Protein 6GQN (pdb70)

Secondary structure (DSSP, 8-state):
------HHHHHH----EEEEEE-HHHHHHHHHHHHHHHHHHHHHHHHHHHHHHHHHHHHT--/------HHHHHH----EEET-E-HHHHHHHHHHHHHHHHHHHHHHHHHHHHHHHHHHHHT--/----TT-TTGGGT-/--S--GGGGS---

B-factor: mean 22.49, std 11.67, range [7.81, 88.43]

Sequence (151 aa):
GAIIFSAKDIFEQEFGREVRGYNKVEVDEFLDDVIKDYETYAALVKSLRQEIADLKEELTRKGAIIFSAKDIFEQEFGREVRGYNKVEVDEFLDDVIKDYETYAALVKSLRQEIADLKEELTRKTILRRSRSDRKKLAILRRSRSDRKKLA

Radius of gyration: 19.12 Å; Cα contacts (8 Å, |Δi|>4): 173; chains: 4; bounding box: 65×24×52 Å

Organism: Streptococcus pneumoniae (strain ATCC BAA-255 / R6) (NCBI:txid171101)

InterPro domains:
  IPR007793 DivIVA [PF05103] (7-62)
  IPR007793 DivIVA [PTHR35794] (6-65)
  IPR011229 Cell cycle protein GpsB [MF_02011] (1-101)
  IPR011229 Cell cycle protein GpsB [PIRSF029938] (1-105)
  IPR019933 DivIVA domain [TIGR03544] (7-39)

Solvent-accessible surface area: 9905 Å² total; per-residue (Å²): 127,76,48,79,33,52,10,94,44,0,37,83,54,117,16,36,158,59,100,59,0,1,33,40,115,75,0,26,58,13,1,24,40,0,1,111,1,5,63,37,15,41,62,65,14,58,69,31,134,100,57,10,53,80,21,92,73,101,66,104,171,249,126,72,46,77,32,54,13,119,55,0,10,68,58,130,12,34,132,50,117,138,0,24,32,62,90,72,0,7,95,13,1,16,41,0,1,102,0,3,76,34,18,47,56,58,14,83,66,28,124,92,62,8,61,89,17,90,120,118,53,111,69,253,71,126,33,107,2,38,89,109,60,21,172,160,141,34,205,179,78,94,27,14,51,96,93,152,192,193,129

Structure (mmCIF, N/CA/C/O backbone):
data_6GQN
#
_entry.id   6GQN
#
_cell.length_a   83.084
_cell.length_b   26.373
_cell.length_c   65.899
_cell.angle_alpha   90.00
_cell.angle_beta   106.43
_cell.angle_gamma   90.00
#
_symmetry.space_group_name_H-M   'C 1 2 1'
#
loop_
_entity.id
_entity.type
_entity.pdbx_description
1 polymer 'Cell cycle protein GpsB'
2 polymer SpPBP2a
3 non-polymer 'SULFATE ION'
4 non-polymer 'NICKEL (II) ION'
5 water water
#
loop_
_atom_site.group_PDB
_atom_site.id
_atom_site.type_symbol
_atom_site.label_atom_id
_atom_site.label_alt_id
_atom_site.label_comp_id
_atom_site.label_asym_id
_atom_site.label_entity_id
_atom_site.label_seq_id
_atom_site.pdbx_PDB_ins_code
_atom_site.Cartn_x
_atom_site.Cartn_y
_atom_site.Cartn_z
_atom_site.occupancy
_atom_site.B_iso_or_equiv
_atom_site.auth_seq_id
_atom_site.auth_comp_id
_atom_site.auth_asym_id
_atom_site.auth_atom_id
_atom_site.pdbx_PDB_model_num
ATOM 1 N N . GLY A 1 1 ? -2.996 5.566 25.042 1.00 21.45 -1 GLY A N 1
ATOM 2 C CA . GLY A 1 1 ? -1.719 4.992 24.661 1.00 18.22 -1 GLY A CA 1
ATOM 3 C C . GLY A 1 1 ? -1.757 4.571 23.187 1.00 20.15 -1 GLY A C 1
ATOM 4 O O . GLY A 1 1 ? -2.567 5.088 22.353 1.00 20.02 -1 GLY A O 1
ATOM 5 N N . ALA A 1 2 ? -0.899 3.622 22.831 1.00 20.37 0 ALA A N 1
ATOM 6 C CA . ALA A 1 2 ? -0.702 3.351 21.415 1.00 18.01 0 ALA A CA 1
ATOM 7 C C . ALA A 1 2 ?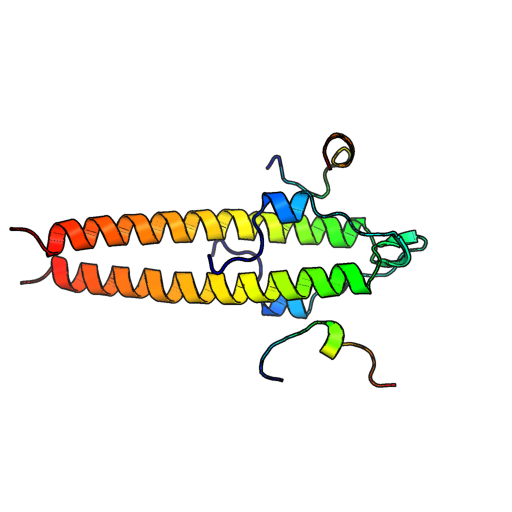 -1.721 2.385 20.861 1.00 16.41 0 ALA A C 1
ATOM 8 O O . ALA A 1 2 ? -1.759 2.198 19.644 1.00 19.65 0 ALA A O 1
ATOM 10 N N . ILE A 1 3 ? -2.505 1.749 21.727 1.00 14.89 4 ILE A N 1
ATOM 11 C CA . ILE A 1 3 ? -3.486 0.749 21.333 1.00 13.57 4 ILE A CA 1
ATOM 12 C C . ILE A 1 3 ? -4.801 1.475 21.068 1.00 14.46 4 ILE A C 1
ATOM 13 O O . ILE A 1 3 ? -5.215 2.375 21.820 1.00 16.41 4 ILE A O 1
ATOM 18 N N . ILE A 1 4 ? -5.444 1.117 19.984 1.00 13.65 5 ILE A N 1
ATOM 19 C CA . ILE A 1 4 ? -6.668 1.809 19.577 1.00 14.93 5 ILE A CA 1
ATOM 20 C C . ILE A 1 4 ? -7.887 1.256 20.292 1.00 16.55 5 ILE A C 1
ATOM 21 O O . ILE A 1 4 ? -8.726 2.010 20.808 1.00 18.06 5 ILE A O 1
ATOM 26 N N . PHE A 1 5 ? -8.030 -0.056 20.295 1.00 13.62 6 PHE A N 1
ATOM 27 C CA . PHE A 1 5 ? -9.194 -0.736 20.819 1.00 14.52 6 PHE A CA 1
ATOM 28 C C . PHE A 1 5 ? -8.840 -1.559 22.046 1.00 11.65 6 PHE A C 1
ATOM 29 O O . PHE A 1 5 ? -7.715 -1.999 22.218 1.00 16.72 6 PHE A O 1
ATOM 37 N N . SER A 1 6 ? -9.856 -1.862 22.832 1.00 14.58 7 SER A N 1
ATOM 38 C CA . SER A 1 6 ? -9.800 -2.912 23.828 1.00 1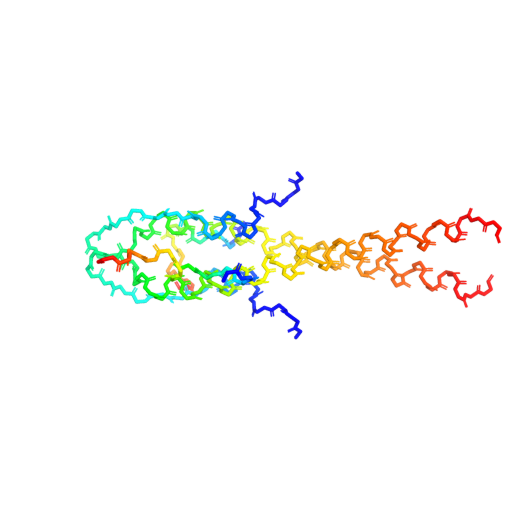4.62 7 SER A CA 1
ATOM 39 C C . SER A 1 6 ? -10.617 -4.073 23.300 1.00 16.13 7 SER A C 1
ATOM 40 O O . SER A 1 6 ? -11.397 -3.910 22.355 1.00 19.08 7 SER A O 1
ATOM 43 N N . ALA A 1 7 ? -10.481 -5.231 23.940 1.00 16.22 8 ALA A N 1
ATOM 44 C CA . ALA A 1 7 ? -11.357 -6.345 23.598 1.00 16.72 8 ALA A CA 1
ATOM 45 C C . ALA A 1 7 ? -12.809 -5.911 23.645 1.00 16.15 8 ALA A C 1
ATOM 46 O O . ALA A 1 7 ? -13.633 -6.367 22.845 1.00 16.92 8 ALA A O 1
ATOM 48 N N . LYS A 1 8 ? -13.135 -5.050 24.610 1.00 18.22 9 LYS A N 1
ATOM 49 C CA . LYS A 1 8 ? -14.475 -4.579 24.786 1.00 14.42 9 LYS A CA 1
ATOM 50 C C . LYS A 1 8 ? -14.965 -3.933 23.518 1.00 17.60 9 LYS A C 1
ATOM 51 O O . LYS A 1 8 ? -16.120 -4.092 23.157 1.00 16.97 9 LYS A O 1
ATOM 57 N N . ASP A 1 9 ? -14.089 -3.185 22.853 1.00 15.07 10 ASP A N 1
ATOM 58 C CA . ASP A 1 9 ? -14.490 -2.454 21.668 1.00 17.94 10 ASP A CA 1
ATOM 59 C C . ASP A 1 9 ? -14.787 -3.415 20.544 1.00 18.57 10 ASP A C 1
ATOM 60 O O . ASP A 1 9 ? -15.658 -3.128 19.701 1.00 16.90 10 ASP A O 1
ATOM 65 N N . ILE A 1 10 ? -14.039 -4.533 20.501 1.00 15.36 11 ILE A N 1
ATOM 66 C CA . ILE A 1 10 ? -14.249 -5.521 19.451 1.00 14.29 11 ILE A CA 1
ATOM 67 C C . ILE A 1 10 ? -15.591 -6.161 19.655 1.00 17.20 11 ILE A C 1
ATOM 68 O O . ILE A 1 10 ? -16.351 -6.367 18.706 1.00 19.35 11 ILE A O 1
ATOM 73 N N . PHE A 1 11 ? -15.905 -6.459 20.913 1.00 18.28 12 PHE A N 1
ATOM 74 C CA . PHE A 1 11 ? -17.174 -7.061 21.266 1.00 17.51 12 PHE A CA 1
ATOM 75 C C . PHE A 1 11 ? -18.348 -6.149 20.930 1.00 19.83 12 PHE A C 1
ATOM 76 O O . PHE A 1 11 ? -19.393 -6.617 20.470 1.00 23.24 12 PHE A O 1
ATOM 84 N N . GLU A 1 12 ? -18.217 -4.855 21.208 1.00 17.11 13 GLU A N 1
ATOM 85 C CA . GLU A 1 12 ? -19.331 -3.934 21.067 1.00 20.09 13 GLU A CA 1
ATOM 86 C C . GLU A 1 12 ? -19.525 -3.446 19.640 1.00 19.69 13 GLU A C 1
ATOM 87 O O . GLU A 1 12 ? -20.588 -2.874 19.326 1.00 22.82 13 GLU A O 1
ATOM 93 N N . GLN A 1 13 ? -18.524 -3.625 18.799 1.00 19.58 14 GLN A N 1
ATOM 94 C CA . GLN A 1 13 ? -18.544 -3.007 17.482 1.00 17.51 14 GLN A CA 1
ATOM 95 C C . GLN A 1 13 ? -19.744 -3.468 16.662 1.00 18.77 14 GLN A C 1
ATOM 96 O O . GLN A 1 13 ? -20.020 -4.666 16.531 1.00 20.57 14 GLN A O 1
ATOM 102 N N . GLU A 1 14 ? -20.439 -2.513 16.085 1.00 17.67 15 GLU A N 1
ATOM 103 C CA . GLU A 1 14 ? -21.569 -2.848 15.239 1.00 20.24 15 GLU A CA 1
ATOM 104 C C . GLU A 1 14 ? -21.286 -2.352 13.838 1.00 21.98 15 GLU A C 1
ATOM 105 O O . GLU A 1 14 ? -20.511 -1.418 13.640 1.00 24.52 15 GLU A O 1
ATOM 111 N N . PHE A 1 15 ? -21.885 -3.033 12.865 1.00 22.07 16 PHE A N 1
ATOM 112 C CA . PHE A 1 15 ? -21.732 -2.694 11.464 1.00 19.53 16 PHE A CA 1
ATOM 113 C C . PHE A 1 15 ? -23.122 -2.594 10.889 1.00 19.13 16 PHE A C 1
ATOM 114 O O . PHE A 1 15 ? -23.989 -3.402 11.225 1.00 20.22 16 PHE A O 1
ATOM 122 N N . GLY A 1 16 ? -23.351 -1.590 10.074 1.00 20.46 17 GLY A N 1
ATOM 123 C CA . GLY A 1 16 ? -24.577 -1.571 9.337 1.00 22.95 17 GLY A CA 1
ATOM 124 C C . GLY A 1 16 ? -24.588 -2.680 8.312 1.00 22.34 17 GLY A C 1
ATOM 125 O O . GLY A 1 16 ? -23.568 -3.250 7.963 1.00 20.25 17 GLY A O 1
ATOM 126 N N . ARG A 1 17 ? -25.763 -2.981 7.799 1.00 24.67 18 ARG A N 1
ATOM 127 C CA . ARG A 1 17 ? -25.871 -3.986 6.756 1.00 24.75 18 ARG A CA 1
ATOM 128 C C . ARG A 1 17 ? -26.020 -3.264 5.427 1.00 31.70 18 ARG A C 1
ATOM 129 O O . ARG A 1 17 ? -26.561 -2.164 5.386 1.00 29.15 18 ARG A O 1
ATOM 137 N N . GLU A 1 18 ? -25.527 -3.882 4.356 1.00 26.63 19 GLU A N 1
ATOM 138 C CA . GLU A 1 18 ? -25.644 -3.360 3.002 1.00 36.12 19 GLU A CA 1
ATOM 139 C C . GLU A 1 18 ? -26.188 -4.488 2.135 1.00 35.70 19 GLU A C 1
ATOM 140 O O . GLU A 1 18 ? -26.413 -5.599 2.603 1.00 35.31 19 GLU A O 1
ATOM 146 N N . VAL A 1 19 ? -26.431 -4.217 0.860 1.00 37.07 20 VAL A N 1
ATOM 147 C CA . VAL A 1 19 ? -27.252 -5.148 0.112 1.00 39.49 20 VAL A CA 1
ATOM 148 C C . VAL A 1 19 ? -26.526 -6.477 -0.109 1.00 40.82 20 VAL A C 1
ATOM 149 O O . VAL A 1 19 ? -27.153 -7.546 -0.038 1.00 44.49 20 VAL A O 1
ATOM 153 N N . ARG A 1 20 ? -25.211 -6.445 -0.364 1.00 32.70 21 ARG A N 1
ATOM 154 C CA . ARG A 1 20 ? -24.376 -7.614 -0.693 1.00 31.62 21 ARG A CA 1
ATOM 155 C C . ARG A 1 20 ? -23.106 -7.638 0.190 1.00 36.93 21 ARG A C 1
ATOM 156 O O . ARG A 1 20 ? -21.973 -7.762 -0.278 1.00 39.15 21 ARG A O 1
ATOM 158 N N . GLY A 1 21 ? -23.292 -7.590 1.489 1.00 25.57 22 GLY A N 1
ATOM 159 C CA . GLY A 1 21 ? -22.163 -7.392 2.401 1.00 22.65 22 GLY A CA 1
ATOM 160 C C . GLY A 1 21 ? -21.415 -8.670 2.762 1.00 21.01 22 GLY A C 1
ATOM 161 O O . GLY A 1 21 ? -21.653 -9.771 2.254 1.00 22.09 22 GLY A O 1
ATOM 162 N N . TYR A 1 22 ? -20.489 -8.493 3.695 1.00 18.73 23 TYR A N 1
ATOM 163 C CA . TYR A 1 22 ? -19.823 -9.622 4.315 1.00 17.41 23 TYR A CA 1
ATOM 164 C C . TYR A 1 22 ? -20.793 -10.515 5.048 1.00 20.25 23 TYR A C 1
ATOM 165 O O . TYR A 1 22 ? -21.668 -10.039 5.772 1.00 18.50 23 TYR A O 1
ATOM 174 N N . ASN A 1 23 ? -20.573 -11.821 4.933 1.00 22.42 24 ASN A N 1
ATOM 175 C CA . ASN A 1 23 ? -21.285 -12.791 5.757 1.00 22.49 24 ASN A CA 1
ATOM 176 C C . ASN A 1 23 ? -21.124 -12.446 7.232 1.00 21.37 24 ASN A C 1
ATOM 177 O O . ASN A 1 23 ? -19.999 -12.420 7.744 1.00 20.61 24 ASN A O 1
ATOM 182 N N . LYS A 1 24 ? -22.242 -12.267 7.933 1.00 17.42 25 LYS A N 1
ATOM 183 C CA . LYS A 1 24 ? -22.172 -11.719 9.285 1.00 18.09 25 LYS A CA 1
ATOM 184 C C . LYS A 1 24 ? -21.655 -12.750 10.274 1.00 20.35 25 LYS A C 1
ATOM 185 O O . LYS A 1 24 ? -20.895 -12.413 11.187 1.00 20.05 25 LYS A O 1
ATOM 191 N N . VAL A 1 25 ? -22.085 -14.008 10.127 1.00 18.15 26 VAL A N 1
ATOM 192 C CA . VAL A 1 25 ? -21.644 -15.062 11.032 1.00 18.53 26 VAL A CA 1
ATOM 193 C C . VAL A 1 25 ? -20.151 -15.277 10.901 1.00 20.01 26 VAL A C 1
ATOM 194 O O . VAL A 1 25 ? -19.453 -15.521 11.891 1.00 20.15 26 VAL A O 1
ATOM 198 N N . GLU A 1 26 ? -19.633 -15.165 9.681 1.00 19.36 27 GLU A N 1
ATOM 199 C CA . GLU A 1 26 ? -18.200 -15.325 9.464 1.00 17.45 27 GLU A CA 1
ATOM 200 C C . GLU A 1 26 ? -17.430 -14.154 10.036 1.00 15.32 27 GLU A C 1
ATOM 201 O O . GLU A 1 26 ? -16.400 -14.354 10.666 1.00 14.02 27 GLU A O 1
ATOM 207 N N . VAL A 1 27 ? -17.906 -12.929 9.812 1.00 13.92 28 VAL A N 1
ATOM 208 C CA . VAL A 1 27 ? -17.245 -11.775 10.418 1.00 12.36 28 VAL A CA 1
ATOM 209 C C . VAL A 1 27 ? -17.242 -11.919 11.938 1.00 14.09 28 VAL A C 1
ATOM 210 O O . VAL A 1 27 ? -16.244 -11.640 12.610 1.00 13.07 28 VAL A O 1
ATOM 214 N N . ASP A 1 28 ? -18.382 -12.262 12.501 1.00 12.69 29 ASP A N 1
ATOM 215 C CA . ASP A 1 28 ? -18.511 -12.308 13.950 1.00 14.19 29 ASP A CA 1
ATOM 216 C C . ASP A 1 28 ? -17.695 -13.440 14.583 1.00 16.46 29 ASP A C 1
ATOM 217 O O . ASP A 1 28 ? -17.181 -13.280 15.704 1.00 16.68 29 ASP A O 1
ATOM 222 N N . GLU A 1 29 ? -17.609 -14.613 13.915 1.00 16.12 30 GLU A N 1
ATOM 223 C CA . GLU A 1 29 ? -16.758 -15.687 14.407 1.00 17.29 30 GLU A CA 1
ATOM 224 C C . GLU A 1 29 ? -15.298 -15.278 14.346 1.00 17.14 30 GLU A C 1
ATOM 225 O O . GLU A 1 29 ? -14.521 -15.601 15.244 1.00 14.83 30 GLU A O 1
ATOM 227 N N . PHE A 1 30 ? -14.918 -14.576 13.277 1.00 14.72 31 PHE A N 1
ATOM 228 C CA . PHE A 1 30 ? -13.575 -14.052 13.136 1.00 15.79 31 PHE A CA 1
ATOM 229 C C . PHE A 1 30 ? -13.280 -13.079 14.256 1.00 15.01 31 PHE A C 1
ATOM 230 O O . PHE A 1 30 ? -12.242 -13.183 14.931 1.00 12.63 31 PHE A O 1
ATOM 238 N N . LEU A 1 31 ? -14.192 -12.107 14.468 1.00 9.52 32 LEU A N 1
ATOM 239 C CA . LEU A 1 31 ? -13.972 -11.113 15.525 1.00 8.92 32 LEU A CA 1
ATOM 240 C C . LEU A 1 31 ? -13.916 -11.765 16.904 1.00 14.08 32 LEU A C 1
ATOM 241 O O . LEU A 1 31 ? -13.347 -11.195 17.836 1.00 14.28 32 LEU A O 1
ATOM 246 N N . ASP A 1 32 ? -14.563 -12.902 17.085 1.00 17.36 33 ASP A N 1
ATOM 247 C CA . ASP A 1 32 ? -14.492 -13.537 18.387 1.00 17.19 33 ASP A CA 1
ATOM 248 C C . ASP A 1 32 ? -13.089 -13.996 18.656 1.00 14.65 33 ASP A C 1
ATOM 249 O O . ASP A 1 32 ? -12.662 -14.004 19.797 1.00 14.97 33 ASP A O 1
ATOM 254 N N . ASP A 1 33 ? -12.362 -14.371 17.600 1.00 15.06 34 ASP A N 1
ATOM 255 C CA . ASP A 1 33 ? -10.974 -14.751 17.763 1.00 13.32 34 ASP A CA 1
ATOM 256 C C . ASP A 1 33 ? -10.120 -13.529 17.981 1.00 14.25 34 ASP A C 1
ATOM 257 O O . ASP A 1 33 ? -9.143 -13.562 18.726 1.00 13.98 34 ASP A O 1
ATOM 262 N N . VAL A 1 34 ? -10.487 -12.433 17.320 1.00 10.59 35 VAL A N 1
ATOM 263 C CA . VAL A 1 34 ? -9.792 -11.176 17.549 1.00 11.37 35 VAL A CA 1
ATOM 264 C C . VAL A 1 34 ? -9.970 -10.756 19.001 1.00 12.49 35 VAL A C 1
ATOM 265 O O . VAL A 1 34 ? -9.016 -10.367 19.677 1.00 14.53 35 VAL A O 1
ATOM 269 N N . ILE A 1 35 ? -11.173 -10.884 19.517 1.00 9.32 36 ILE A N 1
ATOM 270 C CA . ILE A 1 35 ? -11.380 -10.582 20.929 1.00 10.29 36 ILE A CA 1
ATOM 271 C C . ILE A 1 35 ? -10.401 -11.372 21.773 1.00 12.03 36 ILE A C 1
ATOM 272 O O . ILE A 1 35 ? -9.800 -10.854 22.729 1.00 12.47 36 ILE A O 1
ATOM 277 N N . LYS A 1 36 ? -10.265 -12.645 21.473 1.00 14.25 37 LYS A N 1
ATOM 278 C CA . LYS A 1 36 ? -9.386 -13.462 22.311 1.00 14.07 37 LYS A CA 1
ATOM 279 C C . LYS A 1 36 ? -7.957 -12.959 22.231 1.00 12.90 37 LYS A C 1
ATOM 280 O O . LYS A 1 36 ? -7.223 -12.933 23.243 1.00 13.42 37 LYS A O 1
ATOM 286 N N . ASP A 1 37 ? -7.523 -12.564 21.033 1.00 13.58 38 ASP A N 1
ATOM 287 C CA . ASP A 1 37 ? -6.185 -12.009 20.854 1.00 11.23 38 ASP A CA 1
ATOM 288 C C . ASP A 1 37 ? -5.994 -10.708 21.599 1.00 12.65 38 ASP A C 1
ATOM 289 O O . ASP A 1 37 ? -4.910 -10.454 22.136 1.00 8.57 38 ASP A O 1
ATOM 294 N N . TYR A 1 38 ? -6.994 -9.835 21.600 1.00 10.07 39 TYR A N 1
ATOM 295 C CA . TYR A 1 38 ? -6.838 -8.620 22.381 1.00 10.17 39 TYR A CA 1
ATOM 296 C C . TYR A 1 38 ? -6.770 -8.946 23.865 1.00 12.64 39 TYR A C 1
ATOM 297 O O . TYR A 1 38 ? -5.996 -8.340 24.604 1.00 12.10 39 TYR A O 1
ATOM 306 N N . GLU A 1 39 ? -7.609 -9.859 24.325 1.00 10.15 40 GLU A N 1
ATOM 307 C CA . GLU A 1 39 ? -7.505 -10.269 25.724 1.00 12.90 40 GLU A CA 1
ATOM 308 C C . GLU A 1 39 ? -6.117 -10.816 26.019 1.00 14.79 40 GLU A C 1
ATOM 309 O O . GLU A 1 39 ? -5.523 -10.478 27.051 1.00 13.99 40 GLU A O 1
ATOM 315 N N . THR A 1 40 ? -5.568 -11.640 25.106 1.00 12.34 41 THR A N 1
ATOM 316 C CA . THR A 1 40 ? -4.291 -12.303 25.381 1.00 12.64 41 THR A CA 1
ATOM 317 C C . THR A 1 40 ? -3.171 -11.292 25.368 1.00 12.49 41 THR A C 1
ATOM 318 O O . THR A 1 40 ? -2.352 -11.206 26.297 1.00 9.96 41 THR A O 1
ATOM 322 N N . TYR A 1 41 ? -3.151 -10.461 24.331 1.00 10.37 42 TYR A N 1
ATOM 323 C CA . TYR A 1 41 ? -2.104 -9.454 24.237 1.00 12.98 42 TYR A CA 1
ATOM 324 C C . TYR A 1 41 ? -2.151 -8.505 25.420 1.00 12.03 42 TYR A C 1
ATOM 325 O O . TYR A 1 41 ? -1.110 -8.141 25.981 1.00 12.60 42 TYR A O 1
ATOM 334 N N . ALA A 1 42 ? -3.343 -8.043 25.780 1.00 11.09 43 ALA A N 1
ATOM 335 C CA . ALA A 1 42 ? -3.422 -7.107 26.909 1.00 10.95 43 ALA A CA 1
ATOM 336 C C . ALA A 1 42 ? -2.885 -7.758 28.171 1.00 14.17 43 ALA A C 1
ATOM 337 O O . ALA A 1 42 ? -2.095 -7.155 28.917 1.00 13.64 43 ALA A O 1
ATOM 339 N N . ALA A 1 43 ? -3.246 -9.022 28.400 1.00 12.91 44 ALA A N 1
ATOM 340 C CA . ALA A 1 43 ? -2.735 -9.705 29.579 1.00 13.24 44 ALA A CA 1
ATOM 341 C C . ALA A 1 43 ? -1.231 -9.906 29.487 1.00 16.83 44 ALA A C 1
ATOM 342 O O . ALA A 1 43 ? -0.538 -9.842 30.503 1.00 13.27 44 ALA A O 1
ATOM 344 N N . LEU A 1 44 ? -0.699 -10.164 28.287 1.00 11.04 45 LEU A N 1
ATOM 345 C CA . LEU A 1 44 ? 0.740 -10.431 28.163 1.00 13.31 45 LEU A CA 1
ATOM 346 C C . LEU A 1 44 ? 1.549 -9.180 28.463 1.00 16.84 45 LEU A C 1
ATOM 347 O O . LEU A 1 44 ? 2.591 -9.219 29.144 1.00 13.75 45 LEU A O 1
ATOM 352 N N . VAL A 1 45 ? 1.078 -8.068 27.949 1.00 13.15 46 VAL A N 1
ATOM 353 C CA . VAL A 1 45 ? 1.754 -6.788 28.145 1.00 13.35 46 VAL A CA 1
ATOM 354 C C . VAL A 1 45 ? 1.700 -6.356 29.596 1.00 13.33 46 VAL A C 1
ATOM 355 O O . VAL A 1 45 ? 2.703 -5.879 30.139 1.00 16.75 46 VAL A O 1
ATOM 359 N N . LYS A 1 46 ? 0.5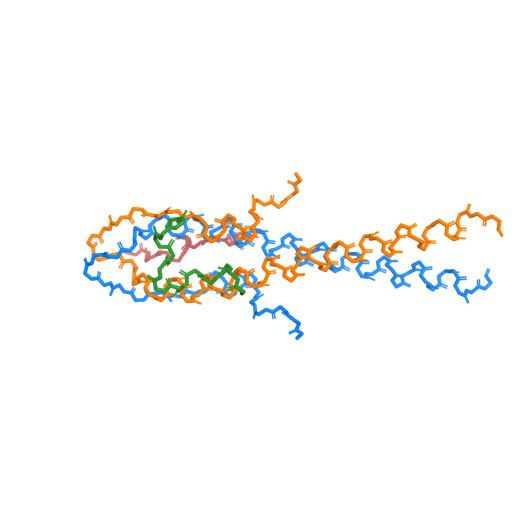45 -6.486 30.251 1.00 14.95 47 LYS A N 1
ATOM 360 C CA . LYS A 1 46 ? 0.490 -6.163 31.682 1.00 16.32 47 LYS A CA 1
ATOM 361 C C . LYS A 1 46 ? 1.528 -6.966 32.466 1.00 10.67 47 LYS A C 1
ATOM 362 O O . LYS A 1 46 ? 2.146 -6.460 33.425 1.00 11.30 47 LYS A O 1
ATOM 365 N N . SER A 1 47 ? 1.619 -8.250 32.171 1.00 10.35 48 SER A N 1
ATOM 366 C CA . SER A 1 47 ? 2.519 -9.113 32.929 1.00 10.69 48 SER A CA 1
ATOM 367 C C . SER A 1 47 ? 3.959 -8.805 32.581 1.00 12.19 48 SER A C 1
ATOM 368 O O . SER A 1 47 ? 4.826 -8.703 33.475 1.00 12.40 48 SER A O 1
ATOM 371 N N . LEU A 1 48 ? 4.238 -8.588 31.298 1.00 9.10 49 LEU A N 1
ATOM 372 C CA . LEU A 1 48 ? 5.611 -8.269 30.911 1.00 14.02 49 LEU A CA 1
ATOM 373 C C . LEU A 1 48 ? 6.028 -6.916 31.458 1.00 8.96 49 LEU A C 1
ATOM 374 O O . LEU A 1 48 ? 7.175 -6.730 31.876 1.00 10.05 49 LEU A O 1
ATOM 379 N N . ARG A 1 49 ? 5.175 -5.912 31.351 1.00 10.39 50 ARG A N 1
ATOM 380 C CA . ARG A 1 49 ? 5.655 -4.632 31.848 1.00 9.92 50 ARG A CA 1
ATOM 381 C C . ARG A 1 49 ? 5.830 -4.673 33.372 1.00 11.11 50 ARG A C 1
ATOM 382 O O . ARG A 1 49 ? 6.794 -4.100 33.895 1.00 11.01 50 ARG A O 1
ATOM 390 N N . GLN A 1 50 ? 5.040 -5.460 34.092 1.00 11.78 51 GLN A N 1
ATOM 391 C CA . GLN A 1 50 ? 5.257 -5.527 35.545 1.00 14.99 51 GLN A CA 1
ATOM 392 C C . GLN A 1 50 ? 6.530 -6.282 35.883 1.00 12.34 51 GLN A C 1
ATOM 393 O O . GLN A 1 50 ? 7.272 -5.909 36.816 1.00 12.92 51 GLN A O 1
ATOM 399 N N . GLU A 1 51 ? 6.798 -7.350 35.140 1.00 11.00 52 GLU A N 1
ATOM 400 C CA . GLU A 1 51 ? 8.026 -8.103 35.345 1.00 10.06 52 GLU A CA 1
ATOM 401 C C . GLU A 1 51 ? 9.212 -7.185 35.161 1.00 9.71 52 GLU A C 1
ATOM 402 O O . GLU A 1 51 ? 10.117 -7.165 35.979 1.00 11.34 52 GLU A O 1
ATOM 408 N N . ILE A 1 52 ? 9.196 -6.397 34.091 1.00 10.58 53 ILE A N 1
ATOM 409 C CA . ILE A 1 52 ? 10.294 -5.475 33.816 1.00 9.91 53 ILE A CA 1
ATOM 410 C C . ILE A 1 52 ? 10.458 -4.513 34.967 1.00 11.62 53 ILE A C 1
ATOM 411 O O . ILE A 1 52 ? 11.576 -4.279 35.442 1.00 13.70 53 ILE A O 1
ATOM 416 N N . ALA A 1 53 ? 9.354 -3.895 35.398 1.00 14.31 54 ALA A N 1
ATOM 417 C CA . ALA A 1 53 ? 9.447 -2.973 36.522 1.00 14.55 54 ALA A CA 1
ATOM 418 C C . ALA A 1 53 ? 10.080 -3.682 37.711 1.00 14.10 54 ALA A C 1
ATOM 419 O O . ALA A 1 53 ? 10.941 -3.134 38.388 1.00 12.34 54 ALA A O 1
ATOM 421 N N . ASP A 1 54 ? 9.633 -4.898 37.999 1.00 13.07 55 ASP A N 1
ATOM 422 C CA . ASP A 1 54 ? 10.180 -5.592 39.169 1.00 14.95 55 ASP A CA 1
ATOM 423 C C . ASP A 1 54 ? 11.648 -5.969 38.999 1.00 14.02 55 ASP A C 1
ATOM 424 O O . ASP A 1 54 ? 12.439 -5.852 39.945 1.00 12.98 55 ASP A O 1
ATOM 429 N N . LEU A 1 55 ? 12.043 -6.427 37.815 1.00 13.77 56 LEU A N 1
ATOM 430 C CA . LEU A 1 55 ? 13.451 -6.745 37.606 1.00 11.05 56 LEU A CA 1
ATOM 431 C C . LEU A 1 55 ? 14.311 -5.499 37.684 1.00 11.92 56 LEU A C 1
ATOM 432 O O . LEU A 1 55 ? 15.440 -5.520 38.185 1.00 11.05 56 LEU A O 1
ATOM 437 N N . LYS A 1 56 ? 13.815 -4.392 37.185 1.00 11.63 57 LYS A N 1
ATOM 438 C CA . LYS A 1 56 ? 14.639 -3.173 37.308 1.00 11.85 57 LYS A CA 1
ATOM 439 C C . LYS A 1 56 ? 14.770 -2.731 38.750 1.00 15.50 57 LYS A C 1
ATOM 440 O O . LYS A 1 56 ? 15.815 -2.188 39.164 1.00 17.39 57 LYS A O 1
ATOM 446 N N . GLU A 1 57 ? 13.695 -2.862 39.512 1.00 12.78 58 GLU A N 1
ATOM 447 C CA . GLU A 1 57 ? 13.784 -2.483 40.916 1.00 14.18 58 GLU A CA 1
ATOM 448 C C . GLU A 1 57 ? 14.811 -3.349 41.608 1.00 16.38 58 GLU A C 1
ATOM 449 O O . GLU A 1 57 ? 15.621 -2.867 42.409 1.00 17.75 58 GLU A O 1
ATOM 452 N N . GLU A 1 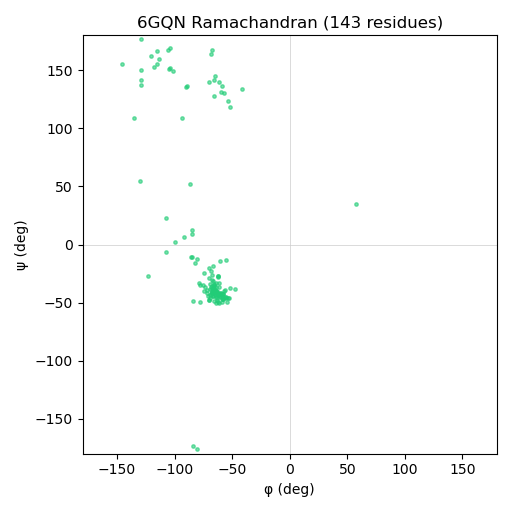58 ? 14.878 -4.617 41.216 1.00 16.23 59 GLU A N 1
ATOM 453 C CA . GLU A 1 58 ? 15.863 -5.510 41.812 1.00 11.66 59 GLU A CA 1
ATOM 454 C C . GLU A 1 58 ? 17.266 -5.147 41.363 1.00 11.66 59 GLU A C 1
ATOM 455 O O . GLU A 1 58 ? 18.169 -5.011 42.184 1.00 15.32 59 GLU A O 1
ATOM 461 N N . LEU A 1 59 ? 17.458 -4.955 40.067 1.00 15.18 60 LEU A N 1
ATOM 462 C CA . LEU A 1 59 ? 18.792 -4.745 39.523 1.00 12.43 60 LEU A CA 1
ATOM 463 C C . LEU A 1 59 ? 19.384 -3.448 40.011 1.00 15.00 60 LEU A C 1
ATOM 464 O O . LEU A 1 59 ? 20.581 -3.380 40.308 1.00 15.27 60 LEU A O 1
ATOM 469 N N . THR A 1 60 ? 18.575 -2.410 40.106 1.00 13.26 61 THR A N 1
ATOM 470 C CA . THR A 1 60 ? 19.132 -1.098 40.399 1.00 14.61 61 THR A CA 1
ATOM 471 C C . THR A 1 60 ? 19.329 -0.841 41.874 1.00 18.26 61 THR A C 1
ATOM 472 O O . THR A 1 60 ? 19.610 0.311 42.243 1.00 17.59 61 THR A O 1
ATOM 476 N N . ARG A 1 61 ? 19.165 -1.839 42.717 1.00 19.64 62 ARG A N 1
ATOM 477 C CA . ARG A 1 61 ? 19.317 -1.697 44.151 1.00 19.10 62 ARG A CA 1
ATOM 478 C C . ARG A 1 61 ? 20.408 -2.635 44.664 1.00 20.02 62 ARG A C 1
ATOM 479 O O . ARG A 1 61 ? 20.810 -3.588 43.985 1.00 19.52 62 ARG A O 1
ATOM 487 N N . LYS A 1 62 ? 20.914 -2.358 45.877 1.00 18.35 63 LYS A N 1
ATOM 488 C CA . LYS A 1 62 ? 21.691 -3.369 46.547 1.00 17.29 63 LYS A CA 1
ATOM 489 C C . LYS A 1 62 ? 20.825 -4.656 46.645 1.00 22.20 63 LYS A C 1
ATOM 490 O O . LYS A 1 62 ? 21.364 -5.776 46.667 1.00 27.49 63 LYS A O 1
ATOM 496 N N . GLY B 1 1 ? 1.915 -20.395 19.385 1.00 21.76 -1 GLY B N 1
ATOM 497 C CA . GLY B 1 1 ? 1.891 -19.544 20.562 1.00 17.30 -1 GLY B CA 1
ATOM 498 C C . GLY B 1 1 ? 0.458 -19.183 20.876 1.00 13.90 -1 GLY B C 1
ATOM 499 O O . GLY B 1 1 ? -0.468 -19.746 20.309 1.00 14.60 -1 GLY B O 1
ATOM 500 N N . ALA B 1 2 ? 0.279 -18.270 21.812 1.00 16.38 0 ALA B N 1
ATOM 501 C CA . ALA B 1 2 ? -1.057 -18.005 22.337 1.00 13.72 0 ALA B CA 1
ATOM 502 C C . ALA B 1 2 ? -1.870 -17.102 21.446 1.00 14.24 0 ALA B C 1
ATOM 503 O O . ALA B 1 2 ? -3.063 -16.953 21.698 1.00 14.88 0 ALA B O 1
ATOM 505 N N . ILE B 1 3 ? -1.236 -16.458 20.465 1.00 10.40 4 ILE B N 1
ATOM 506 C CA . ILE B 1 3 ? -1.952 -15.518 19.600 1.00 9.29 4 ILE B CA 1
ATOM 507 C C . ILE B 1 3 ? -2.525 -16.262 18.410 1.00 9.68 4 ILE B C 1
ATOM 508 O O . ILE B 1 3 ? -1.854 -17.087 17.805 1.00 15.85 4 ILE B O 1
ATOM 513 N N . ILE B 1 4 ? -3.776 -15.964 18.066 1.00 13.96 5 ILE B N 1
ATOM 514 C CA . ILE B 1 4 ? -4.420 -16.654 16.957 1.00 10.73 5 ILE B CA 1
ATOM 515 C C . ILE B 1 4 ? -3.948 -16.096 15.613 1.00 16.72 5 ILE B C 1
ATOM 516 O O . ILE B 1 4 ? -3.584 -16.850 14.699 1.00 13.10 5 ILE B O 1
ATOM 521 N N . PHE B 1 5 ? -3.977 -14.759 15.467 1.00 12.08 6 PHE B N 1
ATOM 522 C CA . PHE B 1 5 ? -3.776 -14.053 14.228 1.00 11.68 6 PHE B CA 1
ATOM 523 C C . PHE B 1 5 ? -2.527 -13.191 14.255 1.00 11.53 6 PHE B C 1
ATOM 524 O O . PHE B 1 5 ? -2.086 -12.717 15.299 1.00 12.65 6 PHE B O 1
ATOM 532 N N . SER B 1 6 ? -1.995 -12.921 13.061 1.00 14.20 7 SER B N 1
ATOM 533 C CA . SER B 1 6 ? -1.063 -11.816 12.883 1.00 10.12 7 SER B CA 1
ATOM 534 C C . SER B 1 6 ? -1.800 -10.681 12.199 1.00 11.73 7 SER B C 1
ATOM 535 O O . SER B 1 6 ? -2.914 -10.848 11.698 1.00 13.51 7 SER B O 1
ATOM 538 N N . ALA B 1 7 ? -1.160 -9.516 12.157 1.00 11.29 8 ALA B N 1
ATOM 539 C CA . ALA B 1 7 ? -1.752 -8.409 11.416 1.00 10.80 8 ALA B CA 1
ATOM 540 C C . ALA B 1 7 ? -1.975 -8.809 9.975 1.00 11.76 8 ALA B C 1
ATOM 541 O O . ALA B 1 7 ? -3.010 -8.476 9.376 1.00 15.08 8 ALA B O 1
ATOM 543 N N . LYS B 1 8 ? -0.985 -9.490 9.398 1.00 12.28 9 LYS B N 1
ATOM 544 C CA . LYS B 1 8 ? -1.108 -9.952 8.016 1.00 16.13 9 LYS B CA 1
ATOM 545 C C . LYS B 1 8 ? -2.356 -10.811 7.838 1.00 13.58 9 LYS B C 1
ATOM 546 O O . LYS B 1 8 ? -3.048 -10.682 6.823 1.00 14.29 9 LYS B O 1
ATOM 552 N N . ASP B 1 9 ? -2.683 -11.665 8.834 1.00 12.24 10 ASP B N 1
ATOM 553 C CA . ASP B 1 9 ? -3.896 -12.481 8.739 1.00 15.35 10 ASP B CA 1
ATOM 554 C C . ASP B 1 9 ? -5.147 -11.628 8.749 1.00 13.97 10 ASP B C 1
ATOM 555 O O . ASP B 1 9 ? -6.128 -11.988 8.116 1.00 12.89 10 ASP B O 1
ATOM 560 N N . ILE B 1 10 ? -5.184 -10.570 9.557 1.00 12.18 11 ILE B N 1
ATOM 561 C CA . ILE B 1 10 ? -6.361 -9.710 9.550 1.00 12.87 11 ILE B CA 1
ATOM 562 C C . ILE B 1 10 ? -6.542 -9.067 8.186 1.00 13.43 11 ILE B C 1
ATOM 563 O O . ILE B 1 10 ? -7.664 -8.935 7.695 1.00 18.96 11 ILE B O 1
ATOM 568 N N . PHE B 1 11 ? -5.446 -8.605 7.580 1.00 11.70 12 PHE B N 1
ATOM 569 C CA . PHE B 1 11 ? -5.526 -8.019 6.250 1.00 12.64 12 PHE B CA 1
ATOM 570 C C . PHE B 1 11 ? -5.945 -9.052 5.205 1.00 15.41 12 PHE B C 1
ATOM 571 O O . PHE B 1 11 ? -6.704 -8.744 4.284 1.00 13.99 12 PHE B O 1
ATOM 579 N N . GLU B 1 12 ? -5.426 -10.276 5.306 1.00 16.29 13 GLU B N 1
ATOM 580 C CA . GLU B 1 12 ? -5.669 -11.244 4.245 1.00 15.95 13 GLU B CA 1
ATOM 581 C C . GLU B 1 12 ? -6.964 -11.997 4.408 1.00 14.64 13 GLU B C 1
ATOM 582 O O . GLU B 1 12 ? -7.351 -12.711 3.473 1.00 16.92 13 GLU B O 1
ATOM 588 N N . GLN B 1 13 ? -7.622 -11.892 5.555 1.00 17.97 14 GLN B N 1
ATOM 589 C CA . GLN B 1 13 ? -8.826 -12.671 5.816 1.00 17.23 14 GLN B CA 1
ATOM 590 C C . GLN B 1 13 ? -9.900 -12.414 4.759 1.00 19.09 14 GLN B C 1
ATOM 591 O O . GLN B 1 13 ? -10.240 -11.273 4.461 1.00 17.43 14 GLN B O 1
ATOM 597 N N . GLU B 1 14 ? -10.455 -13.481 4.216 1.00 18.96 15 GLU B N 1
ATOM 598 C CA . GLU B 1 14 ? -11.558 -13.341 3.269 1.00 19.66 15 GLU B CA 1
ATOM 599 C C . GLU B 1 14 ? -12.877 -13.722 3.928 1.00 19.07 15 GLU B C 1
ATOM 600 O O . GLU B 1 14 ? -12.926 -14.558 4.830 1.00 19.48 15 GLU B O 1
ATOM 606 N N . PHE B 1 15 ? -13.977 -13.121 3.470 1.00 18.35 16 PHE B N 1
ATOM 607 C CA . PHE B 1 15 ? -15.278 -13.489 3.987 1.00 17.78 16 PHE B CA 1
ATOM 608 C C . PHE B 1 15 ? -16.159 -13.771 2.794 1.00 23.44 16 PHE B C 1
ATOM 609 O O . PHE B 1 15 ? -15.968 -13.164 1.741 1.00 20.69 16 PHE B O 1
ATOM 617 N N . GLY B 1 16 ? -17.115 -14.658 2.960 1.00 20.06 17 GLY B N 1
ATOM 618 C CA . GLY B 1 16 ? -18.152 -14.774 1.938 1.00 21.60 17 GLY B CA 1
ATOM 619 C C . GLY B 1 16 ? -19.003 -13.528 1.920 1.00 20.63 17 GLY B C 1
ATOM 620 O O . GLY B 1 16 ? -18.993 -12.707 2.841 1.00 21.03 17 GLY B O 1
ATOM 621 N N . ARG B 1 17 ? -19.804 -13.414 0.873 1.00 24.39 18 ARG B N 1
ATOM 622 C CA . ARG B 1 17 ? -20.790 -12.356 0.792 1.00 25.47 18 ARG B CA 1
ATOM 623 C C . ARG B 1 17 ? -22.162 -12.949 1.078 1.00 25.06 18 ARG B C 1
ATOM 624 O O . ARG B 1 17 ? -22.406 -14.131 0.847 1.00 27.00 18 ARG B O 1
ATOM 632 N N . GLU B 1 18 ? -23.053 -12.129 1.607 1.00 27.43 19 GLU B N 1
ATOM 633 C CA . GLU B 1 18 ? -24.441 -12.545 1.713 1.00 30.12 19 GLU B CA 1
ATOM 634 C C . GLU B 1 18 ? -25.321 -11.326 1.518 1.00 24.24 19 GLU B C 1
ATOM 635 O O . GLU B 1 18 ? -24.892 -10.189 1.753 1.00 26.21 19 GLU B O 1
ATOM 641 N N . VAL B 1 19 ? -26.557 -11.554 1.089 1.00 24.30 20 VAL B N 1
ATOM 642 C CA . VAL B 1 19 ? -27.484 -10.436 1.058 1.00 24.62 20 VAL B CA 1
ATOM 643 C C . VAL B 1 19 ? -27.718 -10.019 2.490 1.00 23.38 20 VAL B C 1
ATOM 644 O O . VAL B 1 19 ? -27.803 -10.868 3.390 1.00 28.74 20 VAL B O 1
ATOM 648 N N . ARG B 1 20 ? -27.818 -8.716 2.698 1.00 22.95 21 ARG B N 1
ATOM 649 C CA . ARG B 1 20 ? -27.942 -8.107 4.010 1.00 22.11 21 ARG B CA 1
ATOM 650 C C . ARG B 1 20 ? -26.771 -8.493 4.908 1.00 25.47 21 ARG B C 1
ATOM 651 O O . ARG B 1 20 ? -26.930 -8.644 6.111 1.00 28.07 21 ARG B O 1
ATOM 659 N N . GLY B 1 21 ? -25.588 -8.641 4.349 1.00 25.30 22 GLY B N 1
ATOM 660 C CA . GLY B 1 21 ? -24.404 -8.821 5.172 1.00 18.01 22 GLY B CA 1
ATOM 661 C C . GLY B 1 21 ? -23.895 -7.507 5.701 1.00 17.18 22 GLY B C 1
ATOM 662 O O . GLY B 1 21 ? -24.459 -6.449 5.493 1.00 17.87 22 GLY B O 1
ATOM 663 N N . TYR B 1 22 ? -22.764 -7.574 6.402 1.00 16.51 23 TYR B N 1
ATOM 664 C CA . TYR B 1 22 ? -22.179 -6.368 6.946 1.00 15.38 23 TYR B CA 1
ATOM 665 C C . TYR B 1 22 ? -21.601 -5.484 5.856 1.00 18.27 23 TYR B C 1
ATOM 666 O O . TYR B 1 22 ? -20.952 -5.959 4.929 1.00 19.42 23 TYR B O 1
ATOM 675 N N . ASN B 1 23 ? -21.793 -4.175 6.004 1.00 22.13 24 ASN B N 1
ATOM 676 C CA . ASN B 1 23 ? -21.160 -3.198 5.130 1.00 23.21 24 ASN B CA 1
ATOM 677 C C . ASN B 1 23 ? -19.651 -3.440 5.068 1.00 20.38 24 ASN B C 1
ATOM 678 O O . ASN B 1 23 ? -18.963 -3.424 6.094 1.00 17.86 24 ASN B O 1
ATOM 683 N N . LYS B 1 24 ? -19.135 -3.746 3.871 1.00 16.90 25 LYS B N 1
ATOM 684 C CA . LYS B 1 24 ? -17.721 -4.149 3.747 1.00 17.90 25 LYS B CA 1
ATOM 685 C C . LYS B 1 24 ? -16.797 -2.984 4.076 1.00 17.96 25 LYS B C 1
ATOM 686 O O . LYS B 1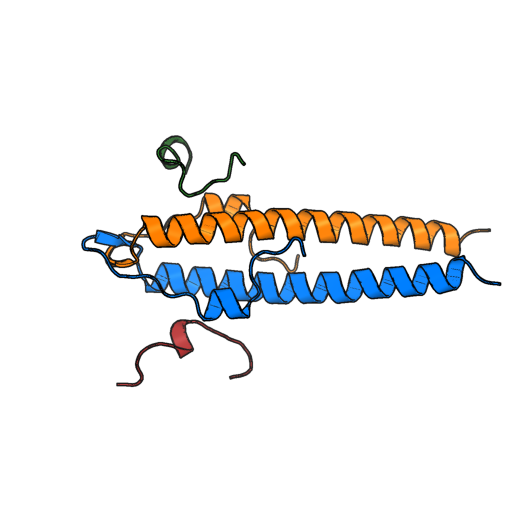 24 ? -15.697 -3.166 4.640 1.00 13.17 25 LYS B O 1
ATOM 692 N N . VAL B 1 25 ? -17.198 -1.780 3.666 1.00 18.57 26 VAL B N 1
ATOM 693 C CA . VAL B 1 25 ? -16.371 -0.606 3.907 1.00 15.72 26 VAL B CA 1
ATOM 694 C C . VAL B 1 25 ? -16.205 -0.406 5.388 1.00 16.48 26 VAL B C 1
ATOM 695 O O . VAL B 1 25 ? -15.076 -0.217 5.886 1.00 15.94 26 VAL B O 1
ATOM 699 N N . GLU B 1 26 ? -17.299 -0.582 6.128 1.00 15.84 27 GLU B N 1
ATOM 700 C CA . GLU B 1 26 ? -17.291 -0.349 7.563 1.00 16.74 27 GLU B CA 1
ATOM 701 C C . GLU B 1 26 ? -16.460 -1.411 8.254 1.00 15.89 27 GLU B C 1
ATOM 702 O O . GLU B 1 26 ? -15.660 -1.114 9.155 1.00 17.63 27 GLU B O 1
ATOM 708 N N . VAL B 1 27 ? -16.662 -2.669 7.881 1.00 12.37 2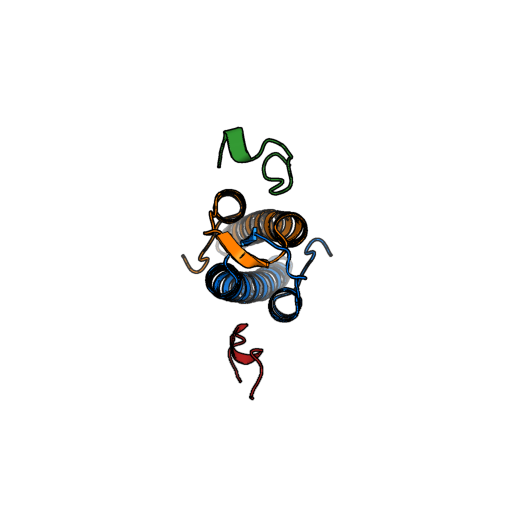8 VAL B N 1
ATOM 709 C CA . VAL B 1 27 ? -15.832 -3.729 8.468 1.00 12.52 28 VAL B CA 1
ATOM 710 C C . VAL B 1 27 ? -14.366 -3.509 8.151 1.00 11.98 28 VAL B C 1
ATOM 711 O O . VAL B 1 27 ? -13.477 -3.685 9.010 1.00 15.36 28 VAL B O 1
ATOM 715 N N . ASP B 1 28 ? -14.070 -3.171 6.909 1.00 13.66 29 ASP B N 1
ATOM 716 C CA . ASP B 1 28 ? -12.680 -3.008 6.517 1.00 12.42 29 ASP B CA 1
ATOM 717 C C . ASP B 1 28 ? -12.038 -1.829 7.236 1.00 14.56 29 ASP B C 1
ATOM 718 O O . ASP B 1 28 ? -10.871 -1.900 7.639 1.00 13.66 29 ASP B O 1
ATOM 723 N N . GLU B 1 29 ? -12.756 -0.717 7.369 1.00 14.33 30 GLU B N 1
ATOM 724 C CA . GLU B 1 29 ? -12.152 0.435 8.040 1.00 14.29 30 GLU B CA 1
ATOM 725 C C . GLU B 1 29 ? -11.998 0.177 9.512 1.00 17.11 30 GLU B C 1
ATOM 726 O O . GLU B 1 29 ? -11.060 0.677 10.141 1.00 20.39 30 GLU B O 1
ATOM 732 N N . PHE B 1 30 ? -12.861 -0.648 10.059 1.00 15.86 31 PHE B N 1
ATOM 733 C CA . PHE B 1 30 ? -12.661 -1.099 11.427 1.00 12.81 31 PHE B CA 1
ATOM 734 C C . PHE B 1 30 ? -11.461 -2.033 11.532 1.00 11.93 31 PHE B C 1
ATOM 735 O O . PHE B 1 30 ? -10.658 -1.926 12.463 1.00 11.92 31 PHE B O 1
ATOM 743 N N . LEU B 1 31 ? -11.316 -2.977 10.582 1.00 12.51 32 LEU B N 1
ATOM 744 C CA . LEU B 1 31 ? -10.174 -3.888 10.612 1.00 12.24 32 LEU B CA 1
ATOM 745 C C . LEU B 1 31 ? -8.850 -3.179 10.321 1.00 14.16 32 LEU B C 1
ATOM 746 O O . LEU B 1 31 ? -7.784 -3.676 10.731 1.00 15.77 32 LEU B O 1
ATOM 751 N N . ASP B 1 32 ? -8.880 -2.021 9.651 1.00 11.30 33 ASP B N 1
ATOM 752 C CA . ASP B 1 32 ? -7.684 -1.194 9.543 1.00 12.46 33 ASP B CA 1
ATOM 753 C C . ASP B 1 32 ? -7.108 -0.939 10.923 1.00 16.84 33 ASP B C 1
ATOM 754 O O . ASP B 1 32 ? -5.895 -0.953 11.127 1.00 16.59 33 ASP B O 1
ATOM 759 N N . ASP B 1 33 ? -7.976 -0.595 11.853 1.00 15.91 34 ASP B N 1
ATOM 760 C CA . ASP B 1 33 ? -7.495 -0.221 13.170 1.00 16.26 34 ASP B CA 1
ATOM 761 C C . ASP B 1 33 ? -7.124 -1.461 13.966 1.00 11.52 34 ASP B C 1
ATOM 762 O O . ASP B 1 33 ? -6.160 -1.445 14.753 1.00 12.71 34 ASP B O 1
ATOM 767 N N . VAL B 1 34 ? -7.873 -2.554 13.772 1.00 10.47 35 VAL B N 1
ATOM 768 C CA . VAL B 1 34 ? -7.501 -3.827 14.393 1.00 10.35 35 VAL B CA 1
ATOM 769 C C . VAL B 1 34 ? -6.107 -4.220 13.950 1.00 10.42 35 VAL B C 1
ATOM 770 O O . VAL B 1 34 ? -5.260 -4.629 14.758 1.00 12.42 35 VAL B O 1
ATOM 774 N N . ILE B 1 35 ? -5.845 -4.124 12.641 1.00 9.28 36 ILE B N 1
ATOM 775 C CA . ILE B 1 35 ? -4.523 -4.417 12.129 1.00 14.50 36 ILE B CA 1
ATOM 776 C C . ILE B 1 35 ? -3.475 -3.547 12.808 1.00 13.92 36 ILE B C 1
ATOM 777 O O . ILE B 1 35 ? -2.381 -4.013 13.149 1.00 11.00 36 ILE B O 1
ATOM 782 N N . LYS B 1 36 ? -3.747 -2.261 12.937 1.00 11.14 37 LYS B N 1
ATOM 783 C CA . LYS B 1 36 ? -2.735 -1.406 13.572 1.00 12.27 37 LYS B CA 1
ATOM 784 C C . LYS B 1 36 ? -2.470 -1.842 15.002 1.00 11.38 37 LYS B C 1
ATOM 785 O O . LYS B 1 36 ? -1.322 -1.762 15.478 1.00 12.01 37 LYS B O 1
ATOM 791 N N . ASP B 1 37 ? -3.490 -2.351 15.690 1.00 10.54 38 ASP B N 1
ATOM 792 C CA . ASP B 1 37 ? -3.264 -2.821 17.058 1.00 11.53 38 ASP B CA 1
ATOM 793 C C . ASP B 1 37 ? -2.507 -4.127 17.051 1.00 13.18 38 ASP B C 1
ATOM 794 O O . ASP B 1 37 ? -1.690 -4.373 17.942 1.00 9.25 38 ASP B O 1
ATOM 799 N N . TYR B 1 38 ? -2.782 -5.010 16.081 1.00 9.55 39 TYR B N 1
ATOM 800 C CA . TYR B 1 38 ? -1.975 -6.219 16.007 1.00 8.15 39 TYR B CA 1
ATOM 801 C C . TYR B 1 38 ? -0.522 -5.890 15.779 1.00 11.74 39 TYR B C 1
ATOM 802 O O . TYR B 1 38 ? 0.351 -6.489 16.401 1.00 13.23 39 TYR B O 1
ATOM 811 N N . GLU B 1 39 ? -0.238 -4.915 14.905 1.00 10.55 40 GLU B N 1
ATOM 812 C CA . GLU B 1 39 ? 1.144 -4.519 14.714 1.00 10.61 40 GLU B CA 1
ATOM 813 C C . GLU B 1 39 ? 1.732 -3.944 15.990 1.00 10.60 40 GLU B C 1
ATOM 814 O O . GLU B 1 39 ? 2.875 -4.266 16.359 1.00 13.32 40 GLU B O 1
ATOM 820 N N . THR B 1 40 ? 0.987 -3.055 16.651 1.00 11.68 41 THR B N 1
ATOM 821 C CA . THR B 1 40 ? 1.489 -2.421 17.872 1.00 11.31 41 THR B CA 1
ATOM 822 C C . THR B 1 40 ? 1.723 -3.456 18.954 1.00 10.35 41 THR B C 1
ATOM 823 O O . THR B 1 40 ? 2.807 -3.497 19.577 1.00 11.04 41 THR B O 1
ATOM 827 N N . TYR B 1 41 ? 0.729 -4.336 19.175 1.00 9.07 42 TYR B N 1
ATOM 828 C CA . TYR B 1 41 ? 0.883 -5.363 20.202 1.00 11.77 42 TYR B CA 1
ATOM 829 C C . TYR B 1 41 ? 2.037 -6.315 19.907 1.00 14.69 42 TYR B C 1
ATOM 830 O O . TYR B 1 41 ? 2.792 -6.682 20.824 1.00 13.16 42 TYR B O 1
ATOM 839 N N . ALA B 1 42 ? 2.180 -6.767 18.662 1.00 8.20 43 ALA B N 1
ATOM 840 C CA . ALA B 1 42 ? 3.302 -7.636 18.329 1.00 11.35 43 ALA B CA 1
ATOM 841 C C . ALA B 1 42 ? 4.625 -6.957 18.625 1.00 14.61 43 ALA B C 1
ATOM 842 O O . ALA B 1 42 ? 5.583 -7.602 19.096 1.00 10.95 43 ALA B O 1
ATOM 844 N N . ALA B 1 43 ? 4.726 -5.665 18.280 1.00 9.88 44 ALA B N 1
ATOM 845 C CA . ALA B 1 43 ? 5.948 -4.907 18.525 1.00 11.73 44 ALA B CA 1
ATOM 846 C C . ALA B 1 43 ? 6.172 -4.713 20.018 1.00 13.01 44 ALA B C 1
ATOM 847 O O . ALA B 1 43 ? 7.317 -4.780 20.491 1.00 11.02 44 ALA B O 1
ATOM 849 N N . LEU B 1 44 ? 5.094 -4.433 20.756 1.00 12.74 45 LEU B N 1
ATOM 850 C CA . LEU B 1 44 ? 5.181 -4.253 22.208 1.00 14.65 45 LEU B CA 1
ATOM 851 C C . LEU B 1 44 ? 5.663 -5.514 22.903 1.00 14.74 45 LEU B C 1
ATOM 852 O O . LEU B 1 44 ? 6.559 -5.459 23.749 1.00 14.95 45 LEU B O 1
ATOM 857 N N . VAL B 1 45 ? 5.057 -6.659 22.590 1.00 10.46 46 VAL B N 1
ATOM 858 C CA . VAL B 1 45 ? 5.495 -7.836 23.341 1.00 13.70 46 VAL B CA 1
ATOM 859 C C . VAL B 1 45 ? 6.926 -8.158 22.997 1.00 12.27 46 VAL B C 1
ATOM 860 O O . VAL B 1 45 ? 7.657 -8.697 23.852 1.00 10.45 46 VAL B O 1
ATOM 864 N N . LYS B 1 46 ? 7.327 -7.921 21.738 1.00 10.76 47 LYS B N 1
ATOM 865 C CA . LYS B 1 46 ? 8.706 -8.182 21.341 1.00 10.21 47 LYS B CA 1
ATOM 866 C C . LYS B 1 46 ? 9.645 -7.269 22.102 1.00 10.80 47 LYS B C 1
ATOM 867 O O . LYS B 1 46 ? 10.695 -7.696 22.581 1.00 10.53 47 LYS B O 1
ATOM 872 N N . SER B 1 47 ? 9.340 -5.971 22.084 1.00 10.63 48 SER B N 1
ATOM 873 C CA . SER B 1 47 ? 10.188 -5.026 22.817 1.00 12.52 48 SER B CA 1
ATOM 874 C C . SER B 1 47 ? 10.319 -5.447 24.261 1.00 10.77 48 SER B C 1
ATOM 875 O O . SER B 1 47 ? 11.421 -5.396 24.848 1.00 15.22 48 SER B O 1
ATOM 878 N N . LEU B 1 48 ? 9.187 -5.742 24.903 1.00 9.87 49 LEU B N 1
ATOM 879 C CA . LEU B 1 48 ? 9.193 -6.061 26.336 1.00 11.22 49 LEU B CA 1
ATOM 880 C C . LEU B 1 48 ? 9.928 -7.363 26.633 1.00 10.97 49 LEU B C 1
ATOM 881 O O . LEU B 1 48 ? 10.771 -7.419 27.549 1.00 12.28 49 LEU B O 1
ATOM 886 N N . ARG B 1 49 ? 9.631 -8.437 25.894 1.00 8.78 50 ARG B N 1
ATOM 887 C CA . ARG B 1 49 ? 10.304 -9.679 26.205 1.00 14.80 50 ARG B CA 1
ATOM 888 C C . ARG B 1 49 ? 11.803 -9.569 25.959 1.00 13.10 50 ARG B C 1
ATOM 889 O O . ARG B 1 49 ? 12.603 -10.129 26.725 1.00 13.63 50 ARG B O 1
ATOM 897 N N . GLN B 1 50 ? 12.214 -8.789 24.959 1.00 11.13 51 GLN B N 1
ATOM 898 C CA . GLN B 1 50 ? 13.631 -8.613 24.724 1.00 11.28 51 GLN B CA 1
ATOM 899 C C . GLN B 1 50 ? 14.284 -7.845 25.866 1.00 11.36 51 GLN B C 1
ATOM 900 O O . GLN B 1 50 ? 15.431 -8.116 26.230 1.00 13.90 51 GLN B O 1
ATOM 906 N N . GLU B 1 51 ? 13.592 -6.830 26.382 1.00 11.14 52 GLU B N 1
ATOM 907 C CA . GLU B 1 51 ? 14.151 -6.076 27.484 1.00 11.72 52 GLU B CA 1
ATOM 908 C C . GLU B 1 51 ? 14.259 -6.941 28.718 1.00 10.94 52 GLU B C 1
ATOM 909 O O . GLU B 1 51 ? 15.256 -6.856 29.452 1.00 11.44 52 GLU B O 1
ATOM 915 N N . ILE B 1 52 ? 13.244 -7.759 28.970 1.00 12.99 53 ILE B N 1
ATOM 916 C CA . ILE B 1 52 ? 13.297 -8.660 30.122 1.00 14.95 53 ILE B CA 1
ATOM 917 C C . ILE B 1 52 ? 14.497 -9.594 30.023 1.00 17.26 53 ILE B C 1
ATOM 918 O O . ILE B 1 52 ? 15.241 -9.784 30.996 1.00 15.01 53 ILE B O 1
ATOM 923 N N . ALA B 1 53 ? 14.722 -10.165 28.842 1.00 10.27 54 ALA B N 1
ATOM 924 C CA . ALA B 1 53 ? 15.839 -11.085 28.677 1.00 11.06 54 ALA B CA 1
ATOM 925 C C . ALA B 1 53 ? 17.160 -10.402 28.996 1.00 16.78 54 ALA B C 1
ATOM 926 O O . ALA B 1 53 ? 18.033 -11.007 29.627 1.00 15.62 54 ALA B O 1
ATOM 928 N N . ASP B 1 54 ? 17.324 -9.146 28.551 1.00 12.03 55 ASP B N 1
ATOM 929 C CA . ASP B 1 54 ? 18.524 -8.363 28.852 1.00 13.13 55 ASP B CA 1
ATOM 930 C C . ASP B 1 54 ? 18.655 -8.084 30.331 1.00 14.37 55 ASP B C 1
ATOM 931 O O . ASP B 1 54 ? 19.782 -8.128 30.861 1.00 13.41 55 ASP B O 1
ATOM 936 N N . LEU B 1 55 ? 17.547 -7.678 30.998 1.00 13.80 56 LEU B N 1
ATOM 937 C CA . LEU B 1 55 ? 17.622 -7.444 32.454 1.00 14.18 56 LEU B CA 1
ATOM 938 C C . LEU B 1 55 ? 17.972 -8.721 33.208 1.00 13.08 56 LEU B C 1
ATOM 939 O O . LEU B 1 55 ? 18.782 -8.709 34.148 1.00 14.56 56 LEU B O 1
ATOM 944 N N . LYS B 1 56 ? 17.382 -9.853 32.817 1.00 11.20 57 LYS B N 1
ATOM 945 C CA . LYS B 1 56 ? 17.756 -11.092 33.515 1.00 12.69 57 LYS B CA 1
ATOM 946 C C . LYS B 1 56 ? 19.195 -11.453 33.248 1.00 14.48 57 LYS B C 1
ATOM 947 O O . LYS B 1 56 ? 19.869 -12.007 34.113 1.00 18.09 57 LYS B O 1
ATOM 953 N N . GLU B 1 57 ? 19.698 -11.175 32.054 1.00 15.02 58 GLU B N 1
ATOM 954 C CA . GLU B 1 57 ? 21.089 -11.491 31.818 1.00 13.54 58 GLU B CA 1
ATOM 955 C C . GLU B 1 57 ? 21.973 -10.658 32.726 1.00 18.42 58 GLU B C 1
ATOM 956 O O . GLU B 1 57 ? 22.956 -11.158 33.294 1.00 19.75 58 GLU B O 1
ATOM 962 N N . GLU B 1 58 ? 21.615 -9.393 32.904 1.00 17.05 59 GLU B N 1
ATOM 963 C CA . GLU B 1 58 ? 22.413 -8.541 33.768 1.00 20.00 59 GLU B CA 1
ATOM 964 C C . GLU B 1 58 ? 22.305 -8.986 35.208 1.00 23.10 59 GLU B C 1
ATOM 965 O O . GLU B 1 58 ? 23.284 -8.918 35.938 1.00 20.87 59 GLU B O 1
ATOM 971 N N . LEU B 1 59 ? 21.129 -9.453 35.626 1.00 13.11 60 LEU B N 1
ATOM 972 C CA . LEU B 1 59 ? 20.902 -9.695 37.045 1.00 13.31 60 LEU B CA 1
ATOM 973 C C . LEU B 1 59 ? 21.535 -10.987 37.491 1.00 14.40 60 LEU B C 1
ATOM 974 O O . LEU B 1 59 ? 22.022 -11.104 38.634 1.00 19.07 60 LEU B O 1
ATOM 979 N N . THR B 1 60 ? 21.563 -11.957 36.613 1.00 16.55 61 THR B N 1
ATOM 980 C CA . THR B 1 60 ? 21.972 -13.294 36.999 1.00 18.64 61 THR B CA 1
ATOM 981 C C . THR B 1 60 ? 23.439 -13.543 36.809 1.00 24.32 61 THR B C 1
ATOM 982 O O . THR B 1 60 ? 23.873 -14.685 36.966 1.00 25.18 61 THR B O 1
ATOM 986 N N . ARG B 1 61 ? 24.212 -12.523 36.444 1.00 23.63 62 ARG B N 1
ATOM 987 C CA . ARG B 1 61 ? 25.642 -12.682 36.237 1.00 25.41 62 ARG B CA 1
ATOM 988 C C . ARG B 1 61 ? 26.396 -11.847 37.264 1.00 23.46 62 ARG B C 1
ATOM 989 O O . ARG B 1 61 ? 25.828 -10.974 37.928 1.00 17.92 62 ARG B O 1
ATOM 991 N N . LYS B 1 62 ? 27.683 -12.118 37.369 1.00 26.34 63 LYS B N 1
ATOM 992 C CA . LYS B 1 62 ? 28.541 -11.261 38.161 1.00 25.77 63 LYS B CA 1
ATOM 993 C C . LYS B 1 62 ? 28.527 -9.848 37.561 1.00 29.57 63 LYS B C 1
ATOM 994 O O . LYS B 1 62 ? 28.759 -8.871 38.276 1.00 31.35 63 LYS B O 1
ATOM 1000 N N . THR C 2 1 ? -0.349 0.883 7.321 1.00 43.77 27 THR C N 1
ATOM 1001 C CA . THR C 2 1 ? 0.773 0.875 6.398 1.00 44.63 27 THR C CA 1
ATOM 1002 C C . THR C 2 1 ? 0.307 0.172 5.129 1.00 40.25 27 THR C C 1
ATOM 1003 O O . THR C 2 1 ? -0.792 0.447 4.616 1.00 37.88 27 THR C O 1
ATOM 1004 N N . ILE C 2 2 ? 1.134 -0.750 4.618 1.00 35.33 28 ILE C N 1
ATOM 1005 C CA . ILE C 2 2 ? 0.689 -1.566 3.487 1.00 27.21 28 ILE C CA 1
ATOM 1006 C C . ILE C 2 2 ? -0.516 -2.408 3.884 1.00 25.35 28 ILE C C 1
ATOM 1007 O O . ILE C 2 2 ? -1.366 -2.712 3.047 1.00 22.95 28 ILE C O 1
ATOM 1012 N N . LEU C 2 3 ? -0.653 -2.741 5.180 1.00 22.28 29 LEU C N 1
ATOM 1013 C CA . LEU C 2 3 ? -1.790 -3.540 5.637 1.00 20.92 29 LEU C CA 1
ATOM 1014 C C . LEU C 2 3 ? -2.982 -2.647 5.954 1.00 25.75 29 LEU C C 1
ATOM 1015 O O . LEU C 2 3 ? -3.529 -2.697 7.062 1.00 29.01 29 LEU C O 1
ATOM 1020 N N . ARG C 2 4 ? -3.382 -1.788 5.023 1.00 23.70 30 ARG C N 1
ATOM 1021 C CA . ARG C 2 4 ? -4.617 -1.055 5.204 1.00 20.40 30 ARG C CA 1
ATOM 1022 C C . ARG C 2 4 ? -5.688 -1.879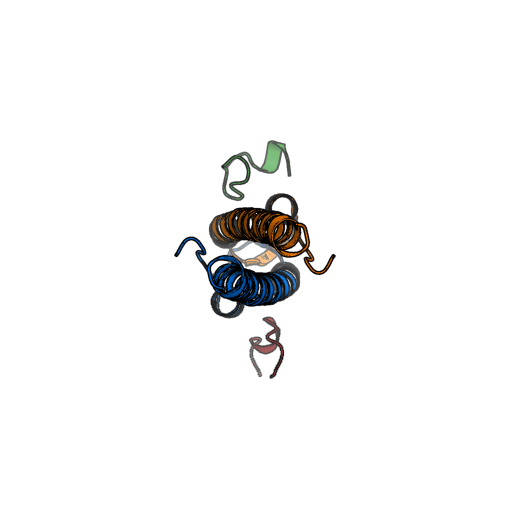 4.504 1.00 20.65 30 ARG C C 1
ATOM 1023 O O . ARG C 2 4 ? -5.679 -2.011 3.280 1.00 18.75 30 ARG C O 1
ATOM 1031 N N . ARG C 2 5 ? -6.564 -2.496 5.284 1.00 19.61 31 ARG C N 1
ATOM 1032 C CA . ARG C 2 5 ? -7.493 -3.412 4.658 1.00 16.72 31 ARG C CA 1
ATOM 1033 C C . ARG C 2 5 ? -8.467 -2.658 3.756 1.00 16.15 31 ARG C C 1
ATOM 1034 O O . ARG C 2 5 ? -8.964 -3.209 2.761 1.00 16.76 31 ARG C O 1
ATOM 1042 N N . SER C 2 6 ? -8.701 -1.383 4.057 1.00 16.20 32 SER C N 1
ATOM 1043 C CA . SER C 2 6 ? -9.587 -0.553 3.236 1.00 20.70 32 SER C CA 1
ATOM 1044 C C . SER C 2 6 ? -8.887 0.072 2.040 1.00 25.54 32 SER C C 1
ATOM 1045 O O . SER C 2 6 ? -9.467 0.972 1.416 1.00 23.00 32 SER C O 1
ATOM 1048 N N . ARG C 2 7 ? -7.673 -0.357 1.689 1.00 24.16 33 ARG C N 1
ATOM 1049 C CA . ARG C 2 7 ? -7.099 0.099 0.435 1.00 21.66 33 ARG C CA 1
ATOM 1050 C C . ARG C 2 7 ? -8.010 -0.301 -0.715 1.00 20.03 33 ARG C C 1
ATOM 1051 O O . ARG C 2 7 ? -8.504 -1.433 -0.770 1.00 17.36 33 ARG C O 1
ATOM 1059 N N . SER C 2 8 ? -8.214 0.637 -1.635 1.00 20.74 34 SER C N 1
ATOM 1060 C CA . SER C 2 8 ? -9.139 0.381 -2.736 1.00 23.99 34 SER C CA 1
ATOM 1061 C C . SER C 2 8 ? -8.672 -0.793 -3.596 1.00 26.12 34 SER C C 1
ATOM 1062 O O . SER C 2 8 ? -9.497 -1.505 -4.183 1.00 23.34 34 SER C O 1
ATOM 1065 N N . ASP C 2 9 ? -7.364 -1.045 -3.649 1.00 22.94 35 ASP C N 1
ATOM 1066 C CA . ASP C 2 9 ? -6.832 -2.127 -4.459 1.00 21.78 35 ASP C CA 1
ATOM 1067 C C . ASP C 2 9 ? -6.347 -3.305 -3.618 1.00 19.89 35 ASP C C 1
ATOM 1068 O O . ASP C 2 9 ? -5.532 -4.079 -4.105 1.00 22.55 35 ASP C O 1
ATOM 1073 N N . ARG C 2 10 ? -6.850 -3.462 -2.389 1.00 19.22 36 ARG C N 1
ATOM 1074 C CA . ARG C 2 10 ? -6.532 -4.665 -1.601 1.00 18.41 36 ARG C CA 1
ATOM 1075 C C . ARG C 2 10 ? -6.713 -5.924 -2.431 1.00 26.53 36 ARG C C 1
ATOM 1076 O O . ARG C 2 10 ? -5.923 -6.871 -2.335 1.00 28.28 36 ARG C O 1
ATOM 1084 N N . LYS C 2 11 ? -7.740 -5.939 -3.276 1.00 24.00 37 LYS C N 1
ATOM 1085 C CA . LYS C 2 11 ? -8.048 -7.126 -4.065 1.00 29.03 37 LYS C CA 1
ATOM 1086 C C . LYS C 2 11 ? -6.911 -7.534 -4.984 1.00 26.67 37 LYS C C 1
ATOM 1087 O O . LYS C 2 11 ? -6.944 -8.647 -5.525 1.00 29.45 37 LYS C O 1
ATOM 1093 N N . LYS C 2 12 ? -5.925 -6.667 -5.189 1.00 25.43 38 LYS C N 1
ATOM 1094 C CA . LYS C 2 12 ? -4.774 -7.046 -5.986 1.00 26.56 38 LYS C CA 1
ATOM 1095 C C . LYS C 2 12 ? -3.882 -8.067 -5.273 1.00 26.91 38 LYS C C 1
ATOM 1096 O O . LYS C 2 12 ? -3.131 -8.787 -5.952 1.00 26.82 38 LYS C O 1
ATOM 1102 N N . LEU C 2 13 ? -3.981 -8.183 -3.933 1.00 25.79 39 LEU C N 1
ATOM 1103 C CA . LEU C 2 13 ? -3.187 -9.114 -3.129 1.00 29.32 39 LEU C CA 1
ATOM 1104 C C . LEU C 2 13 ? -3.996 -10.088 -2.283 1.00 31.73 39 LEU C C 1
ATOM 1105 O O . LEU C 2 13 ? -3.481 -11.154 -1.952 1.00 32.38 39 LEU C O 1
ATOM 1110 N N . ALA C 2 14 ? -5.213 -9.740 -1.878 1.00 28.68 40 ALA C N 1
ATOM 1111 C CA . ALA C 2 14 ? -5.927 -10.530 -0.880 1.00 29.21 40 ALA C CA 1
ATOM 1112 C C . ALA C 2 14 ? -7.427 -10.531 -1.145 1.00 32.91 40 ALA C C 1
ATOM 1113 O O . ALA C 2 14 ? -7.964 -9.487 -1.511 1.00 34.91 40 ALA C O 1
ATOM 1115 N N . ILE D 2 2 ? -20.853 -15.581 29.542 1.00 39.26 28 ILE G N 1
ATOM 1116 C CA . ILE D 2 2 ? -20.893 -14.520 30.546 1.00 41.19 28 ILE G CA 1
ATOM 1117 C C . ILE D 2 2 ? -19.515 -14.182 31.055 1.00 38.15 28 ILE G C 1
ATOM 1118 O O . ILE D 2 2 ? -19.263 -13.056 31.455 1.00 44.50 28 ILE G O 1
ATOM 1123 N N . LEU D 2 3 ? -18.593 -15.138 31.059 1.00 37.32 29 LEU G N 1
ATOM 1124 C CA . LEU D 2 3 ? -17.233 -14.840 31.497 1.00 41.34 29 LEU G CA 1
ATOM 1125 C C . LEU D 2 3 ? -16.240 -14.806 30.346 1.00 45.74 29 LEU G C 1
ATOM 1126 O O . LEU D 2 3 ? -15.075 -14.458 30.569 1.00 46.44 29 LEU G O 1
ATOM 1131 N N . ARG D 2 4 ? -16.672 -15.164 29.133 1.00 47.32 30 ARG G N 1
ATOM 1132 C CA . ARG D 2 4 ? -15.852 -15.082 27.924 1.00 49.63 30 ARG G CA 1
ATOM 1133 C C . ARG D 2 4 ? -16.713 -14.475 26.819 1.00 49.35 30 ARG G C 1
ATOM 1134 O O . ARG D 2 4 ? -17.623 -15.127 26.303 1.00 52.08 30 ARG G O 1
ATOM 1136 N N . ARG D 2 5 ? -16.416 -13.235 26.449 1.00 48.57 31 ARG G N 1
ATOM 1137 C CA . ARG D 2 5 ? -17.237 -12.496 25.497 1.00 48.07 31 ARG G CA 1
ATOM 1138 C C . ARG D 2 5 ? -17.194 -13.121 24.103 1.00 49.14 31 ARG G C 1
ATOM 1139 O O . ARG D 2 5 ? -16.116 -13.330 23.539 1.00 51.04 31 ARG G O 1
ATOM 1147 N N . SER D 2 6 ? -18.382 -13.389 23.537 1.00 47.69 32 SER G N 1
ATOM 1148 C CA . SER D 2 6 ? -18.558 -13.765 22.139 1.00 44.85 32 SER G CA 1
ATOM 1149 C C . SER D 2 6 ? -19.621 -12.870 21.518 1.00 44.10 32 SER G C 1
ATOM 1150 O O . SER D 2 6 ? -20.613 -12.547 22.170 1.00 45.68 32 SER G O 1
ATOM 1153 N N . ARG D 2 7 ? -19.419 -12.471 20.257 1.00 29.97 33 ARG G N 1
ATOM 1154 C CA . ARG D 2 7 ? -20.379 -11.599 19.603 1.00 26.57 33 ARG G CA 1
ATOM 1155 C C . ARG D 2 7 ? -21.721 -12.279 19.362 1.00 32.03 33 ARG G C 1
ATOM 1156 O O . ARG D 2 7 ? -22.719 -11.589 19.188 1.00 32.23 3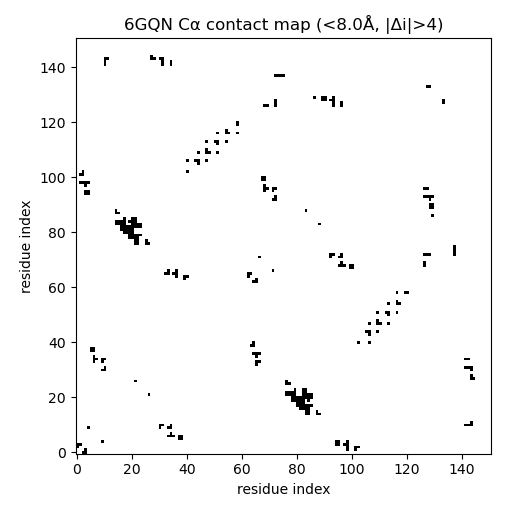3 ARG G O 1
ATOM 1164 N N . SER D 2 8 ? -21.792 -13.609 19.394 1.00 36.79 34 SER G N 1
ATOM 1165 C CA . SER D 2 8 ? -23.096 -14.241 19.265 1.00 39.34 34 SER G CA 1
ATOM 1166 C C . SER D 2 8 ? -23.922 -14.099 20.539 1.00 40.07 34 SER G C 1
ATOM 1167 O O . SER D 2 8 ? -25.153 -14.074 20.466 1.00 37.06 34 SER G O 1
ATOM 1170 N N . ASP D 2 9 ? -23.288 -13.917 21.702 1.00 41.31 35 ASP G N 1
ATOM 1171 C CA . ASP D 2 9 ? -24.080 -13.497 22.861 1.00 41.09 35 ASP G CA 1
ATOM 1172 C C . ASP D 2 9 ? -24.883 -12.217 22.597 1.00 36.44 35 ASP G C 1
ATOM 1173 O O . ASP D 2 9 ? -25.800 -11.891 23.363 1.00 31.41 35 ASP G O 1
ATOM 1178 N N . ARG D 2 10 ? -24.589 -11.493 21.527 1.00 34.10 36 ARG G N 1
ATOM 1179 C CA . ARG D 2 10 ? -25.304 -10.270 21.226 1.00 29.80 36 ARG G CA 1
ATOM 1180 C C . ARG D 2 10 ? -26.396 -10.442 20.175 1.00 32.58 36 ARG G C 1
ATOM 1181 O O . ARG D 2 10 ? -27.035 -9.455 19.795 1.00 31.06 36 ARG G O 1
ATOM 1189 N N . LYS D 2 11 ? -26.615 -11.651 19.689 1.00 35.18 37 LYS G N 1
ATOM 1190 C CA . LYS D 2 11 ? -27.730 -11.865 18.784 1.00 34.30 37 LYS G CA 1
ATOM 1191 C C . LYS D 2 11 ? -29.023 -11.614 19.540 1.00 30.20 37 LYS G C 1
ATOM 1192 O O . LYS D 2 11 ? -29.101 -11.837 20.746 1.00 29.52 37 LYS G O 1
ATOM 1198 N N . LYS D 2 12 ? -30.011 -11.062 18.831 1.00 27.40 38 LYS G N 1
ATOM 1199 C CA . LYS D 2 12 ? -31.362 -10.887 19.344 1.00 27.31 38 LYS G CA 1
ATOM 1200 C C . LYS D 2 12 ? -31.813 -12.116 20.123 1.00 28.78 38 LYS G C 1
ATOM 1201 O O . LYS D 2 12 ? -31.671 -13.242 19.652 1.00 32.75 38 LYS G O 1
ATOM 1207 N N . LEU D 2 13 ? -32.406 -11.893 21.301 1.00 25.49 39 LEU G N 1
ATOM 1208 C CA . LEU D 2 13 ? -32.998 -13.003 22.051 1.00 26.95 39 LEU G CA 1
ATOM 1209 C C . LEU D 2 13 ? -34.182 -13.605 21.295 1.00 29.04 39 LEU G C 1
ATOM 1210 O O . LEU D 2 13 ? -34.340 -14.834 21.247 1.00 25.74 39 LEU G O 1
ATOM 1215 N N . ALA D 2 14 ? -35.045 -12.745 20.723 1.00 24.31 40 ALA G N 1
ATOM 1216 C CA . ALA D 2 14 ? -36.285 -13.198 20.074 1.00 28.96 40 ALA G CA 1
ATOM 1217 C C . ALA D 2 14 ? -36.179 -13.272 18.545 1.00 28.52 40 ALA G C 1
ATOM 1218 O O . ALA D 2 14 ? -35.068 -13.141 17.988 1.00 30.35 40 ALA G O 1
#

Foldseek 3Di:
DPDDDALVCLVPDDDDDDDDDDDPVVVNVVSVVVSVVRVVVVVVVVVVVVVVVVVVVVVVDD/DPDDDALVCLVPDDDDDDVVDDDPVVVVVVSVVVSVVSVVVVVVVVVVVVVVVVVVVVVVDD/DVPPCPDPVVVVPD/DPDDDCVVVPDPD

Nearest PDB structures (foldseek):
  6gqn-assembly1_B  TM=1.016E+00  e=1.485E-09  Streptococcus pneumoniae R6
  6gp7-assembly1_B  TM=9.893E-01  e=6.070E-05  Bacillus subtilis subsp. subtilis str. 168
  6gpz-assembly1_A  TM=9.190E-01  e=6.575E-05  Bacillus subtilis subsp. subtilis str. 168
  4ug3-assembly1_A  TM=8.979E-01  e=6.070E-05  Bacillus subtilis subsp. subtilis str. 168
  4ug3-assembly2_C  TM=9.445E-01  e=3.808E-04  Bacillus subtilis subsp. subtilis str. 168